Protein 5XUM (pdb70)

Sequence (168 aa):
MIVGVGIDVLEVERVPEKFAERILGESEKRLFLTRKRRREFIAGRFALKEAFFKALGTGLNGHSFTDVEFLESNGKPVVLCVHKDFGFFNYAHVSLSHDRFAVALVVLEKRKGDIIVEGDESFLRKRFEVLERSVEGWEIETSLPPFTLKKLLESSGCRLVRYGNILIG

B-factor: mean 52.68, std 17.21, range [22.3, 106.2]

Secondary structure (DSSP, 8-state):
-EEEEEEEEEEGGGS-GGGHHHH--HHHHHHHHH-S-HHHHHHHHHHHHHHHHHHHSS-SSS--GGGEEEEEETTEEEEEESS---S--EEEEEEEEESEEEEEEEEE--SS-EEEES-HHHHHHHSEEEEE-SS-EEEE----HHHHHHHHHHTT-EEEEETTBEE-

InterPro domains:
  IPR002582 Holo-[acyl carrier protein] synthase [MF_00101] (3-110)
  IPR002582 Holo-[acyl carrier protein] synthase [TIGR00516] (1-109)
  IPR004568 Phosphopantetheine-protein transferase domain [TIGR00556] (1-109)
  IPR008278 4'-phosphopantetheinyl transferase domain [PF01648] (4-104)
  IPR037143 4'-phosphopantetheinyl transferase domain superfamily [G3DSA:3.90.470.20] (1-111)
  IPR037143 4'-phosphopantetheinyl transferase domain superfamily [SSF56214] (1-108)

Nearest PDB structures (foldseek):
  5xum-assembly1_A  TM=1.006E+00  e=7.641E-37  Thermotoga maritima MSB8
  5xuh-assembly1_C  TM=9.303E-01  e=2.089E-09  Escherichia coli K-12
  5xu7-assembly1_C  TM=8.733E-01  e=6.529E-09  Escherichia coli K-12
  5vcb-assembly3_O  TM=8.818E-01  e=7.895E-09  Escherichia coli K-12
  5xuh-assembly1_B  TM=8.659E-01  e=3.843E-08  Escherichia coli K-12

Radius of gyration: 17.33 Å; Cα contacts (8 Å, |Δi|>4): 343; chains: 1; bounding box: 28×28×55 Å

CATH classification: 3.90.470.20

Foldseek 3Di:
DWQFKFKFKDQLVPQDLVCCVFQAAPQLVVVLVVDPPNSVSRLQLVRQLRGVQRRLVCRPPPDGNNQWHWDDDPHATAIEGADFSFQFLDWDKDWDDDSMIMIMIITHHDFWQWFKADDPVVDVVPFDWDDADPQHTITGDRDTPVRVQVVQVVDVMHGRGRRRYHYD

Structure (mmCIF, N/CA/C/O backbone):
data_5XUM
#
_entry.id   5XUM
#
_cell.length_a   72.960
_cell.length_b   72.960
_cell.length_c   84.220
_cell.angle_alpha   90.00
_cell.angle_beta   90.00
_cell.angle_gamma   120.00
#
_symmetry.space_group_name_H-M   'P 63'
#
loop_
_entity.id
_entity.type
_entity.pdbx_description
1 polymer 'Holo-[acyl-carrier-protein] synthase'
2 non-polymer GLYCEROL
3 water water
#
loop_
_atom_site.group_PDB
_atom_site.id
_atom_site.type_symbol
_atom_site.label_atom_id
_atom_site.label_alt_id
_atom_site.label_comp_id
_atom_site.label_asym_id
_atom_site.label_entity_id
_atom_site.label_seq_id
_atom_site.pdbx_PDB_ins_code
_atom_site.Cartn_x
_atom_site.Cartn_y
_atom_site.Cartn_z
_atom_site.occupancy
_atom_site.B_iso_or_equiv
_atom_site.auth_seq_id
_atom_site.auth_comp_id
_atom_site.auth_asym_id
_atom_site.auth_atom_id
_atom_site.pdbx_PDB_model_num
ATOM 1 N N . MET A 1 1 ? 3.815 -40.996 -17.930 1.00 35.28 1 MET A N 1
ATOM 2 C CA . MET A 1 1 ? 4.210 -42.174 -17.102 1.00 33.30 1 MET A CA 1
ATOM 3 C C . MET A 1 1 ? 4.690 -41.748 -15.718 1.00 31.71 1 MET A C 1
ATOM 4 O O . MET A 1 1 ? 5.207 -40.644 -15.544 1.00 29.80 1 MET A O 1
ATOM 9 N N . ILE A 1 2 ? 4.517 -42.635 -14.741 1.00 31.63 2 ILE A N 1
ATOM 10 C CA . ILE A 1 2 ? 5.006 -42.401 -13.388 1.00 31.35 2 ILE A CA 1
ATOM 11 C C . ILE A 1 2 ? 6.490 -42.756 -13.305 1.00 30.45 2 ILE A C 1
ATOM 12 O O . ILE A 1 2 ? 6.895 -43.873 -13.638 1.00 30.07 2 ILE A O 1
ATOM 17 N N . VAL A 1 3 ? 7.286 -41.783 -12.869 1.00 29.19 3 VAL A N 1
ATOM 18 C CA . VAL A 1 3 ? 8.734 -41.925 -12.736 1.00 31.89 3 VAL A CA 1
ATOM 19 C C . VAL A 1 3 ? 9.090 -42.547 -11.378 1.00 30.93 3 VAL A C 1
ATOM 20 O O . VAL A 1 3 ? 9.993 -43.375 -11.283 1.00 30.81 3 VAL A O 1
ATOM 24 N N . GLY A 1 4 ? 8.364 -42.151 -10.336 1.00 30.21 4 GLY A N 1
ATOM 25 C CA . GLY A 1 4 ? 8.578 -42.683 -8.993 1.00 27.61 4 GLY A CA 1
ATOM 26 C C . GLY A 1 4 ? 7.562 -42.141 -8.005 1.00 25.23 4 GLY A C 1
ATOM 27 O O . GLY A 1 4 ? 6.931 -41.113 -8.256 1.00 23.51 4 GLY A O 1
ATOM 28 N N . VAL A 1 5 ? 7.392 -42.845 -6.889 1.00 24.93 5 VAL A N 1
ATOM 29 C CA . VAL A 1 5 ? 6.506 -42.395 -5.808 1.00 24.25 5 VAL A CA 1
ATOM 30 C C . VAL A 1 5 ? 7.239 -42.417 -4.468 1.00 25.05 5 VAL A C 1
ATOM 31 O O . VAL A 1 5 ? 8.170 -43.201 -4.272 1.00 25.07 5 VAL A O 1
ATOM 35 N N . GLY A 1 6 ? 6.821 -41.543 -3.558 1.00 24.90 6 GLY A N 1
ATOM 36 C CA . GLY A 1 6 ? 7.430 -41.462 -2.242 1.00 24.25 6 GLY A CA 1
ATOM 37 C C . GLY A 1 6 ? 6.389 -41.144 -1.191 1.00 25.32 6 GLY A C 1
ATOM 38 O O . GLY A 1 6 ? 5.481 -40.340 -1.423 1.00 25.58 6 GLY A O 1
ATOM 39 N N . ILE A 1 7 ? 6.518 -41.797 -0.042 1.00 24.90 7 ILE A N 1
ATOM 40 C CA . ILE A 1 7 ? 5.658 -41.549 1.109 1.00 26.66 7 ILE A CA 1
ATOM 41 C C . ILE A 1 7 ? 6.569 -41.351 2.329 1.00 27.44 7 ILE A C 1
ATOM 42 O O . ILE A 1 7 ? 7.625 -41.979 2.426 1.00 28.11 7 ILE A O 1
ATOM 47 N N . ASP A 1 8 ? 6.187 -40.454 3.232 1.00 29.07 8 ASP A N 1
ATOM 48 C CA . ASP A 1 8 ? 6.923 -40.282 4.486 1.00 31.07 8 ASP A CA 1
ATOM 49 C C . ASP A 1 8 ? 5.992 -39.969 5.646 1.00 32.24 8 ASP A C 1
ATOM 50 O O . ASP A 1 8 ? 5.074 -39.165 5.507 1.00 31.10 8 ASP A O 1
ATOM 55 N N . VAL A 1 9 ? 6.241 -40.613 6.784 1.00 28.98 9 VAL A N 1
ATOM 56 C CA . VAL A 1 9 ? 5.480 -40.368 8.009 1.00 31.39 9 VAL A CA 1
ATOM 57 C C . VAL A 1 9 ? 6.429 -39.960 9.143 1.00 33.98 9 VAL A C 1
ATOM 58 O O . VAL A 1 9 ? 7.482 -40.571 9.327 1.00 33.59 9 VAL A O 1
ATOM 62 N N . LEU A 1 10 ? 6.068 -38.911 9.879 1.00 33.89 10 LEU A N 1
ATOM 63 C CA . LEU A 1 10 ? 6.844 -38.507 11.051 1.00 38.82 10 LEU A CA 1
ATOM 64 C C . LEU A 1 10 ? 5.983 -37.869 12.133 1.00 40.68 10 LEU A C 1
ATOM 65 O O . LEU A 1 10 ? 5.018 -37.154 11.837 1.00 37.00 10 LEU A O 1
ATOM 70 N N . GLU A 1 11 ? 6.337 -38.144 13.386 1.00 42.00 11 GLU A N 1
ATOM 71 C CA . GLU A 1 11 ? 5.663 -37.545 14.531 1.00 43.56 11 GLU A CA 1
ATOM 72 C C . GLU A 1 11 ? 6.135 -36.101 14.671 1.00 42.74 11 GLU A C 1
ATOM 73 O O . GLU A 1 11 ? 7.328 -35.848 14.865 1.00 45.92 11 GLU A O 1
ATOM 79 N N . VAL A 1 12 ? 5.193 -35.166 14.552 1.00 38.56 12 VAL A N 1
ATOM 80 C CA . VAL A 1 12 ? 5.486 -33.729 14.577 1.00 44.57 12 VAL A CA 1
ATOM 81 C C . VAL A 1 12 ? 6.238 -33.314 15.845 1.00 50.26 12 VAL A C 1
ATOM 82 O O . VAL A 1 12 ? 7.252 -32.614 15.764 1.00 50.67 12 VAL A O 1
ATOM 86 N N . GLU A 1 13 ? 5.747 -33.770 16.999 1.00 53.82 13 GLU A N 1
ATOM 87 C CA . GLU A 1 13 ? 6.293 -33.390 18.308 1.00 59.53 13 GLU A CA 1
ATOM 88 C C . GLU A 1 13 ? 7.780 -33.716 18.479 1.00 60.13 13 GLU A C 1
ATOM 89 O O . GLU A 1 13 ? 8.491 -33.009 19.195 1.00 64.50 13 GLU A O 1
ATOM 95 N N . ARG A 1 14 ? 8.245 -34.776 17.821 1.00 59.37 14 ARG A N 1
ATOM 96 C CA . ARG A 1 14 ? 9.644 -35.195 17.942 1.00 58.57 14 ARG A CA 1
ATOM 97 C C . ARG A 1 14 ? 10.583 -34.566 16.900 1.00 55.99 14 ARG A C 1
ATOM 98 O O . ARG A 1 14 ? 11.770 -34.899 16.846 1.00 54.65 14 ARG A O 1
ATOM 106 N N . VAL A 1 15 ? 10.048 -33.650 16.092 1.00 54.09 15 VAL A N 1
ATOM 107 C CA . VAL A 1 15 ? 10.851 -32.872 15.144 1.00 55.15 15 VAL A CA 1
ATOM 108 C C . VAL A 1 15 ? 11.254 -31.538 15.785 1.00 56.94 15 VAL A C 1
ATOM 109 O O . VAL A 1 15 ? 10.387 -30.734 16.138 1.00 57.16 15 VAL A O 1
ATOM 113 N N . PRO A 1 16 ? 12.572 -31.305 15.949 1.00 55.51 16 PRO A N 1
ATOM 114 C CA . PRO A 1 16 ? 13.045 -30.053 16.542 1.00 56.96 16 PRO A CA 1
ATOM 115 C C . PRO A 1 16 ? 12.923 -28.876 15.580 1.00 57.16 16 PRO A C 1
ATOM 116 O O . PRO A 1 16 ? 13.171 -29.026 14.381 1.00 57.65 16 PRO A O 1
ATOM 120 N N . GLU A 1 17 ? 12.546 -27.719 16.119 1.00 56.85 17 GLU A N 1
ATOM 121 C CA . GLU A 1 17 ? 12.421 -26.481 15.351 1.00 57.38 17 GLU A CA 1
ATOM 122 C C . GLU A 1 17 ? 13.788 -25.989 14.861 1.00 63.37 17 GLU A C 1
ATOM 123 O O . GLU A 1 17 ? 13.875 -25.264 13.866 1.00 61.70 17 GLU A O 1
ATOM 129 N N . LYS A 1 18 ? 14.845 -26.402 15.562 1.00 64.11 18 LYS A N 1
ATOM 130 C CA . LYS A 1 18 ? 16.227 -26.049 15.223 1.00 67.14 18 LYS A CA 1
ATOM 131 C C . LYS A 1 18 ? 16.704 -26.661 13.900 1.00 63.68 18 LYS A C 1
ATOM 132 O O . LYS A 1 18 ? 17.736 -26.255 13.362 1.00 63.41 18 LYS A O 1
ATOM 138 N N . PHE A 1 19 ? 15.951 -27.634 13.386 1.00 62.29 19 PHE A N 1
ATOM 139 C CA . PHE A 1 19 ? 16.252 -28.274 12.100 1.00 59.71 19 PHE A CA 1
ATOM 140 C C . PHE A 1 19 ? 15.995 -27.348 10.910 1.00 57.57 19 PHE A C 1
ATOM 141 O O . PHE A 1 19 ? 16.476 -27.607 9.804 1.00 57.61 19 PHE A O 1
ATOM 149 N N . ALA A 1 20 ? 15.240 -26.274 11.150 1.00 54.84 20 ALA A N 1
ATOM 150 C CA . ALA A 1 20 ? 14.919 -25.267 10.131 1.00 56.79 20 ALA A CA 1
ATOM 151 C C . ALA A 1 20 ? 16.151 -24.747 9.393 1.00 61.60 20 ALA A C 1
ATOM 152 O O . ALA A 1 20 ? 16.116 -24.549 8.178 1.00 63.12 20 ALA A O 1
ATOM 154 N N . GLU A 1 21 ? 17.233 -24.532 10.137 1.00 61.50 21 GLU A N 1
ATOM 155 C CA . GLU A 1 21 ? 18.475 -23.994 9.583 1.00 65.90 21 GLU A CA 1
ATOM 156 C C . GLU A 1 21 ? 19.191 -24.983 8.656 1.00 62.62 21 GLU A C 1
ATOM 157 O O . GLU A 1 21 ? 19.929 -24.575 7.757 1.00 66.83 21 GLU A O 1
ATOM 163 N N . ARG A 1 22 ? 18.957 -26.276 8.871 1.00 55.79 22 ARG A N 1
ATOM 164 C CA . ARG A 1 22 ? 19.623 -27.332 8.106 1.00 58.67 22 ARG A CA 1
ATOM 165 C C . ARG A 1 22 ? 18.856 -27.780 6.857 1.00 56.19 22 ARG A C 1
ATOM 166 O O . ARG A 1 22 ? 19.468 -28.112 5.838 1.00 56.13 22 ARG A O 1
ATOM 174 N N . ILE A 1 23 ? 17.527 -27.789 6.936 1.00 52.89 23 ILE A N 1
ATOM 175 C CA . ILE A 1 23 ? 16.707 -28.379 5.870 1.00 52.77 23 ILE A CA 1
ATOM 176 C C . ILE A 1 23 ? 16.032 -27.380 4.923 1.00 52.04 23 ILE A C 1
ATOM 177 O O . ILE A 1 23 ? 15.719 -27.727 3.783 1.00 54.25 23 ILE A O 1
ATOM 182 N N . LEU A 1 24 ? 15.817 -26.151 5.386 1.00 48.39 24 LEU A N 1
ATOM 183 C CA . LEU A 1 24 ? 15.049 -25.172 4.612 1.00 51.27 24 LEU A CA 1
ATOM 184 C C . LEU A 1 24 ? 15.895 -24.356 3.643 1.00 53.80 24 LEU A C 1
ATOM 185 O O . LEU A 1 24 ? 17.004 -23.939 3.971 1.00 56.01 24 LEU A O 1
ATOM 190 N N . GLY A 1 25 ? 15.350 -24.133 2.449 1.00 55.83 25 GLY A N 1
ATOM 191 C CA . GLY A 1 25 ? 15.935 -23.203 1.487 1.00 56.91 25 GLY A CA 1
ATOM 192 C C . GLY A 1 25 ? 15.550 -21.774 1.833 1.00 60.76 25 GLY A C 1
ATOM 193 O O . GLY A 1 25 ? 14.751 -21.548 2.748 1.00 57.39 25 GLY A O 1
ATOM 194 N N . GLU A 1 26 ? 16.104 -20.814 1.094 1.00 62.04 26 GLU A N 1
ATOM 195 C CA . GLU A 1 26 ? 15.901 -19.388 1.383 1.00 63.59 26 GLU A CA 1
ATOM 196 C C . GLU A 1 26 ? 14.443 -18.936 1.279 1.00 60.46 26 GLU A C 1
ATOM 197 O O . GLU A 1 26 ? 13.959 -18.200 2.141 1.00 61.03 26 GLU A O 1
ATOM 203 N N . SER A 1 27 ? 13.751 -19.380 0.232 1.00 59.67 27 SER A N 1
ATOM 204 C CA . SER A 1 27 ? 12.344 -19.030 0.031 1.00 57.59 27 SER A CA 1
ATOM 205 C C . SER A 1 27 ? 11.428 -19.712 1.051 1.00 57.92 27 SER A C 1
ATOM 206 O O . SER A 1 27 ? 10.385 -19.165 1.414 1.00 59.10 27 SER A O 1
ATOM 209 N N . GLU A 1 28 ? 11.825 -20.899 1.509 1.00 54.24 28 GLU A N 1
ATOM 210 C CA . GLU A 1 28 ? 11.096 -21.609 2.563 1.00 53.38 28 GLU A CA 1
ATOM 211 C C . GLU A 1 28 ? 11.231 -20.900 3.911 1.00 55.08 28 GLU A C 1
ATOM 212 O O . GLU A 1 28 ? 10.294 -20.905 4.710 1.00 52.10 28 GLU A O 1
ATOM 218 N N . LYS A 1 29 ? 12.397 -20.298 4.150 1.00 58.15 29 LYS A N 1
ATOM 219 C CA . LYS A 1 29 ? 12.654 -19.514 5.366 1.00 61.34 29 LYS A CA 1
ATOM 220 C C . LYS A 1 29 ? 11.751 -18.286 5.452 1.00 60.25 29 LYS A C 1
ATOM 221 O O . LYS A 1 29 ? 11.248 -17.958 6.528 1.00 67.90 29 LYS A O 1
ATOM 227 N N . ARG A 1 30 ? 11.553 -17.615 4.317 1.00 62.32 30 ARG A N 1
ATOM 228 C CA . ARG A 1 30 ? 10.632 -16.480 4.220 1.00 65.09 30 ARG A CA 1
ATOM 229 C C . ARG A 1 30 ? 9.185 -16.901 4.482 1.00 67.26 30 ARG A C 1
ATOM 230 O O . ARG A 1 30 ? 8.418 -16.161 5.101 1.00 70.82 30 ARG A O 1
ATOM 238 N N . LEU A 1 31 ? 8.825 -18.092 4.006 1.00 63.41 31 LEU A N 1
ATOM 239 C CA . LEU A 1 31 ? 7.500 -18.662 4.240 1.00 59.97 31 LEU A CA 1
ATOM 240 C C . LEU A 1 31 ? 7.350 -19.120 5.694 1.00 59.58 31 LEU A C 1
ATOM 241 O O . LEU A 1 31 ? 6.273 -18.996 6.282 1.00 61.77 31 LEU A O 1
ATOM 246 N N . PHE A 1 32 ? 8.443 -19.632 6.260 1.00 58.26 32 PHE A N 1
ATOM 247 C CA . PHE A 1 32 ? 8.505 -20.087 7.653 1.00 59.74 32 PHE A CA 1
ATOM 248 C C . PHE A 1 32 ? 8.218 -18.969 8.662 1.00 65.51 32 PHE A C 1
ATOM 249 O O . PHE A 1 32 ? 7.552 -19.200 9.676 1.00 67.75 32 PHE A O 1
ATOM 257 N N . LEU A 1 33 ? 8.712 -17.765 8.374 1.00 68.22 33 LEU A N 1
ATOM 258 C CA . LEU A 1 33 ? 8.496 -16.597 9.237 1.00 73.44 33 LEU A CA 1
ATOM 259 C C . LEU A 1 33 ? 7.025 -16.179 9.301 1.00 73.09 33 LEU A C 1
ATOM 260 O O . LEU A 1 33 ? 6.565 -15.660 10.319 1.00 79.03 33 LEU A O 1
ATOM 265 N N . THR A 1 34 ? 6.299 -16.417 8.210 1.00 74.99 34 THR A N 1
ATOM 266 C CA . THR A 1 34 ? 4.874 -16.096 8.112 1.00 78.60 34 THR A CA 1
ATOM 267 C C . THR A 1 34 ? 4.014 -17.074 8.918 1.00 79.78 34 THR A C 1
ATOM 268 O O . THR A 1 34 ? 2.922 -16.724 9.370 1.00 82.74 34 THR A O 1
ATOM 272 N N . ARG A 1 35 ? 4.520 -18.292 9.102 1.00 79.20 35 ARG A N 1
ATOM 273 C CA . ARG A 1 35 ? 3.745 -19.383 9.698 1.00 75.93 35 ARG A CA 1
ATOM 274 C C . ARG A 1 35 ? 3.522 -19.265 11.202 1.00 73.20 35 ARG A C 1
ATOM 275 O O . ARG A 1 35 ? 4.450 -18.985 11.963 1.00 74.07 35 ARG A O 1
ATOM 283 N N . LYS A 1 36 ? 2.274 -19.485 11.609 1.00 71.98 36 LYS A N 1
ATOM 284 C CA . LYS A 1 36 ? 1.886 -19.478 13.017 1.00 76.01 36 LYS A CA 1
ATOM 285 C C . LYS A 1 36 ? 2.349 -20.763 13.708 1.00 71.95 36 LYS A C 1
ATOM 286 O O . LYS A 1 36 ? 2.989 -20.711 14.758 1.00 71.43 36 LYS A O 1
ATOM 292 N N . ARG A 1 37 ? 2.025 -21.909 13.113 1.00 70.70 37 ARG A N 1
ATOM 293 C CA . ARG A 1 37 ? 2.453 -23.204 13.641 1.00 64.19 37 ARG A CA 1
ATOM 294 C C . ARG A 1 37 ? 3.802 -23.601 13.039 1.00 60.45 37 ARG A C 1
ATOM 295 O O . ARG A 1 37 ? 3.872 -24.199 11.962 1.00 58.72 37 ARG A O 1
ATOM 303 N N . ARG A 1 38 ? 4.867 -23.246 13.755 1.00 57.11 38 ARG A N 1
ATOM 304 C CA . ARG A 1 38 ? 6.238 -23.377 13.265 1.00 55.58 38 ARG A CA 1
ATOM 305 C C . ARG A 1 38 ? 6.728 -24.822 13.238 1.00 56.01 38 ARG A C 1
ATOM 306 O O . ARG A 1 38 ? 7.369 -25.241 12.272 1.00 52.75 38 ARG A O 1
ATOM 314 N N . ARG A 1 39 ? 6.420 -25.575 14.293 1.00 50.61 39 ARG A N 1
ATOM 315 C CA . ARG A 1 39 ? 6.864 -26.964 14.413 1.00 52.45 39 ARG A CA 1
ATOM 316 C C . ARG A 1 39 ? 6.223 -27.860 13.352 1.00 49.04 39 ARG A C 1
ATOM 317 O O . ARG A 1 39 ? 6.872 -28.760 12.819 1.00 44.12 39 ARG A O 1
ATOM 325 N N . GLU A 1 40 ? 4.951 -27.601 13.056 1.00 46.25 40 GLU A N 1
ATOM 326 C CA . GLU A 1 40 ? 4.233 -28.304 11.999 1.00 46.81 40 GLU A CA 1
ATOM 327 C C . GLU A 1 40 ? 4.840 -28.047 10.627 1.00 43.84 40 GLU A C 1
ATOM 328 O O . GLU A 1 40 ? 4.967 -28.970 9.821 1.00 40.33 40 GLU A O 1
ATOM 334 N N . PHE A 1 41 ? 5.198 -26.789 10.369 1.00 40.62 41 PHE A N 1
ATOM 335 C CA . PHE A 1 41 ? 5.763 -26.393 9.083 1.00 42.50 41 PHE A CA 1
ATOM 336 C C . PHE A 1 41 ? 7.063 -27.137 8.799 1.00 40.49 41 PHE A C 1
ATOM 337 O O . PHE A 1 41 ? 7.254 -27.662 7.701 1.00 40.40 41 PHE A O 1
ATOM 345 N N . ILE A 1 42 ? 7.940 -27.179 9.800 1.00 40.50 42 ILE A N 1
ATOM 346 C CA . ILE A 1 42 ? 9.233 -27.848 9.692 1.00 39.90 42 ILE A CA 1
ATOM 347 C C . ILE A 1 42 ? 9.057 -29.346 9.490 1.00 36.32 42 ILE A C 1
ATOM 348 O O . ILE A 1 42 ? 9.704 -29.940 8.626 1.00 38.61 42 ILE A O 1
ATOM 353 N N . ALA A 1 43 ? 8.177 -29.943 10.290 1.00 33.90 43 ALA A N 1
ATOM 354 C CA . ALA A 1 43 ? 7.861 -31.361 10.186 1.00 37.15 43 ALA A CA 1
ATOM 355 C C . ALA A 1 43 ? 7.333 -31.702 8.788 1.00 35.25 43 ALA A C 1
ATOM 356 O O . ALA A 1 43 ? 7.756 -32.688 8.183 1.00 33.17 43 ALA A O 1
ATOM 358 N N . GLY A 1 44 ? 6.430 -30.865 8.280 1.00 34.78 44 GLY A N 1
ATOM 359 C CA . GLY A 1 44 ? 5.848 -31.045 6.953 1.00 33.29 44 GLY A CA 1
ATOM 360 C C . GLY A 1 44 ? 6.862 -30.954 5.823 1.00 32.60 44 GLY A C 1
ATOM 361 O O . GLY A 1 44 ? 6.830 -31.759 4.891 1.00 33.18 44 GLY A O 1
ATOM 362 N N . ARG A 1 45 ? 7.762 -29.976 5.908 1.00 32.54 45 ARG A N 1
ATOM 363 C CA . ARG A 1 45 ? 8.805 -29.792 4.897 1.00 33.67 45 ARG A CA 1
ATOM 364 C C . ARG A 1 45 ? 9.846 -30.905 4.925 1.00 32.85 45 ARG A C 1
ATOM 365 O O . ARG A 1 45 ? 10.347 -31.309 3.876 1.00 33.21 45 ARG A O 1
ATOM 373 N N . PHE A 1 46 ? 10.161 -31.398 6.121 1.00 32.92 46 PHE A N 1
ATOM 374 C CA . PHE A 1 46 ? 11.051 -32.548 6.265 1.00 35.02 46 PHE A CA 1
ATOM 375 C C . PHE A 1 46 ? 10.434 -33.780 5.606 1.00 33.41 46 PHE A C 1
ATOM 376 O O . PHE A 1 46 ? 11.113 -34.498 4.866 1.00 31.83 46 PHE A O 1
ATOM 384 N N . ALA A 1 47 ? 9.148 -34.007 5.876 1.00 30.79 47 ALA A N 1
ATOM 385 C CA . ALA A 1 47 ? 8.414 -35.140 5.318 1.00 32.06 47 ALA A CA 1
ATOM 386 C C . ALA A 1 47 ? 8.313 -35.068 3.791 1.00 30.52 47 ALA A C 1
ATOM 387 O O . ALA A 1 47 ? 8.492 -36.076 3.114 1.00 29.52 47 ALA A O 1
ATOM 389 N N . LEU A 1 48 ? 8.033 -33.878 3.261 1.00 30.90 48 LEU A N 1
ATOM 390 C CA . LEU A 1 48 ? 7.956 -33.669 1.810 1.00 30.05 48 LEU A CA 1
ATOM 391 C C . LEU A 1 48 ? 9.289 -33.927 1.105 1.00 29.02 48 LEU A C 1
ATOM 392 O O . LEU A 1 48 ? 9.323 -34.555 0.042 1.00 27.30 48 LEU A O 1
ATOM 397 N N . LYS A 1 49 ? 10.377 -33.447 1.707 1.00 30.34 49 LYS A N 1
ATOM 398 C CA . LYS A 1 49 ? 11.727 -33.643 1.165 1.00 31.70 49 LYS A CA 1
ATOM 399 C C . LYS A 1 49 ? 12.141 -35.110 1.185 1.00 29.31 49 LYS A C 1
ATOM 400 O O . LYS A 1 49 ? 12.716 -35.605 0.215 1.00 32.21 49 LYS A O 1
ATOM 406 N N . GLU A 1 50 ? 11.846 -35.795 2.290 1.00 30.78 50 GLU A N 1
ATOM 407 C CA . GLU A 1 50 ? 12.081 -37.236 2.412 1.00 33.42 50 GLU A CA 1
ATOM 408 C C . GLU A 1 50 ? 11.289 -38.028 1.371 1.00 30.13 50 GLU A C 1
ATOM 409 O O . GLU A 1 50 ? 11.843 -38.900 0.703 1.00 32.04 50 GLU A O 1
ATOM 415 N N . ALA A 1 51 ? 9.998 -37.717 1.240 1.00 27.08 51 ALA A N 1
ATOM 416 C CA . ALA A 1 51 ? 9.150 -38.332 0.213 1.00 27.43 51 ALA A CA 1
ATOM 417 C C . ALA A 1 51 ? 9.679 -38.081 -1.204 1.00 26.83 51 ALA A C 1
ATOM 418 O O . ALA A 1 51 ? 9.647 -38.982 -2.047 1.00 28.74 51 ALA A O 1
ATOM 420 N N . PHE A 1 52 ? 10.170 -36.869 -1.458 1.00 26.85 52 PHE A N 1
ATOM 421 C CA . PHE A 1 52 ? 10.744 -36.528 -2.767 1.00 28.81 52 PHE A CA 1
ATOM 422 C C . PHE A 1 52 ? 11.948 -37.408 -3.110 1.00 30.38 52 PHE A C 1
ATOM 423 O O . PHE A 1 52 ? 12.008 -37.988 -4.194 1.00 31.06 52 PHE A O 1
ATOM 431 N N . PHE A 1 53 ? 12.899 -37.514 -2.185 1.00 32.09 53 PHE A N 1
ATOM 432 C CA . PHE A 1 53 ? 14.089 -38.328 -2.425 1.00 34.39 53 PHE A CA 1
ATOM 433 C C . PHE A 1 53 ? 13.796 -39.825 -2.523 1.00 32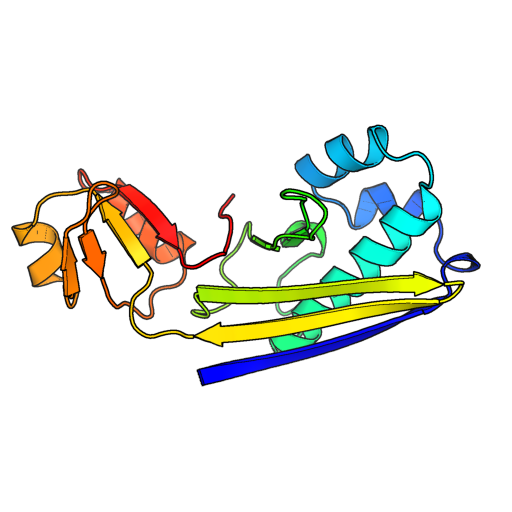.79 53 PHE A C 1
ATOM 434 O O . PHE A 1 53 ? 14.501 -40.543 -3.231 1.00 37.32 53 PHE A O 1
ATOM 442 N N . LYS A 1 54 ? 12.755 -40.283 -1.827 1.00 31.81 54 LYS A N 1
ATOM 443 C CA . LYS A 1 54 ? 12.261 -41.656 -1.976 1.00 33.79 54 LYS A CA 1
ATOM 444 C C . LYS A 1 54 ? 11.715 -41.900 -3.385 1.00 32.03 54 LYS A C 1
ATOM 445 O O . LYS A 1 54 ? 11.927 -42.969 -3.961 1.00 30.75 54 LYS A O 1
ATOM 451 N N . ALA A 1 55 ? 11.011 -40.905 -3.923 1.00 28.94 55 ALA A N 1
ATOM 452 C CA . ALA A 1 55 ? 10.456 -40.966 -5.280 1.00 28.92 55 ALA A CA 1
ATOM 453 C C . ALA A 1 55 ? 11.533 -41.031 -6.375 1.00 32.16 55 ALA A C 1
ATOM 454 O O . ALA A 1 55 ? 11.311 -41.628 -7.430 1.00 31.68 55 ALA A O 1
ATOM 456 N N . LEU A 1 56 ? 12.688 -40.418 -6.117 1.00 34.46 56 LEU A N 1
ATOM 457 C CA . LEU A 1 56 ? 13.827 -40.462 -7.042 1.00 38.42 56 LEU A CA 1
ATOM 458 C C . LEU A 1 56 ? 14.448 -41.855 -7.153 1.00 45.65 56 LEU A C 1
ATOM 459 O O . LEU A 1 56 ? 14.880 -42.263 -8.233 1.00 53.80 56 LEU A O 1
ATOM 464 N N . GLY A 1 57 ? 14.499 -42.574 -6.035 1.00 48.92 57 GLY A N 1
ATOM 465 C CA . GLY A 1 57 ? 15.005 -43.945 -6.016 1.00 60.11 57 GLY A CA 1
ATOM 466 C C . GLY A 1 57 ? 16.468 -44.070 -5.635 1.00 71.71 57 GLY A C 1
ATOM 467 O O . GLY A 1 57 ? 16.872 -45.061 -5.024 1.00 78.12 57 GLY A O 1
ATOM 468 N N . THR A 1 58 ? 17.260 -43.065 -6.002 1.00 74.43 58 THR A N 1
ATOM 469 C CA . THR A 1 58 ? 18.693 -43.052 -5.705 1.00 80.32 58 THR A CA 1
ATOM 470 C C . THR A 1 58 ? 18.989 -42.425 -4.341 1.00 84.43 58 THR A C 1
ATOM 471 O O . THR A 1 58 ? 20.107 -42.533 -3.829 1.00 86.72 58 THR A O 1
ATOM 475 N N . GLY A 1 59 ? 17.979 -41.780 -3.757 1.00 86.09 59 GLY A N 1
ATOM 476 C CA . GLY A 1 59 ? 18.121 -41.089 -2.476 1.00 85.73 59 GLY A CA 1
ATOM 477 C C . GLY A 1 59 ? 18.951 -39.827 -2.610 1.00 85.12 59 GLY A C 1
ATOM 478 O O . GLY A 1 59 ? 18.901 -39.148 -3.639 1.00 78.89 59 GLY A O 1
ATOM 479 N N . LEU A 1 60 ? 19.713 -39.513 -1.566 1.00 88.33 60 LEU A N 1
ATOM 480 C CA . LEU A 1 60 ? 20.637 -38.383 -1.599 1.00 90.38 60 LEU A CA 1
ATOM 481 C C . LEU A 1 60 ? 21.948 -38.792 -2.268 1.00 94.99 60 LEU A C 1
ATOM 482 O O . LEU A 1 60 ? 22.918 -39.160 -1.598 1.00 97.42 60 LEU A O 1
ATOM 487 N N . ASN A 1 61 ? 21.954 -38.737 -3.599 1.00 95.49 61 ASN A N 1
ATOM 488 C CA . ASN A 1 61 ? 23.129 -39.070 -4.401 1.00 97.19 61 ASN A CA 1
ATOM 489 C C . ASN A 1 61 ? 24.287 -38.119 -4.100 1.00 95.46 61 ASN A C 1
ATOM 490 O O . ASN A 1 61 ? 25.310 -38.528 -3.548 1.00 104.54 61 ASN A O 1
ATOM 495 N N . GLY A 1 62 ? 24.109 -36.853 -4.465 1.00 85.35 62 GLY A N 1
ATOM 496 C CA . GLY A 1 62 ? 25.045 -35.789 -4.113 1.00 85.09 62 GLY A CA 1
ATOM 497 C C . GLY A 1 62 ? 24.274 -34.533 -3.757 1.00 84.19 62 GLY A C 1
ATOM 498 O O . GLY A 1 62 ? 24.769 -33.417 -3.932 1.00 86.74 62 GLY A O 1
ATOM 499 N N . HIS A 1 63 ? 23.060 -34.728 -3.243 1.00 77.73 63 HIS A N 1
ATOM 500 C CA . HIS A 1 63 ? 22.114 -33.638 -3.020 1.00 72.30 63 HIS A CA 1
ATOM 501 C C . HIS A 1 63 ? 21.891 -33.342 -1.565 1.00 66.17 63 HIS A C 1
ATOM 502 O O . HIS A 1 63 ? 22.152 -34.178 -0.697 1.00 70.34 63 HIS A O 1
ATOM 509 N N . SER A 1 64 ? 21.395 -32.137 -1.299 1.00 61.11 64 SER A N 1
ATOM 510 C CA . SER A 1 64 ? 21.053 -31.692 0.046 1.00 58.49 64 SER A CA 1
ATOM 511 C C . SER A 1 64 ? 19.559 -31.384 0.133 1.00 54.87 64 SER A C 1
ATOM 512 O O . SER A 1 64 ? 18.908 -31.145 -0.887 1.00 50.72 64 SER A O 1
ATOM 515 N N . PHE A 1 65 ? 19.025 -31.383 1.353 1.00 53.36 65 PHE A N 1
ATOM 516 C CA . PHE A 1 65 ? 17.621 -31.035 1.593 1.00 52.51 65 PHE A CA 1
ATOM 517 C C . PHE A 1 65 ? 17.278 -29.600 1.184 1.00 52.00 65 PHE A C 1
ATOM 518 O O . PHE A 1 65 ? 16.118 -29.294 0.896 1.00 50.40 65 PHE A O 1
ATOM 526 N N . THR A 1 66 ? 18.292 -28.735 1.143 1.00 47.92 66 THR A N 1
ATOM 527 C CA . THR A 1 66 ? 18.131 -27.350 0.688 1.00 49.91 66 THR A CA 1
ATOM 528 C C . THR A 1 66 ? 18.039 -27.227 -0.841 1.00 48.44 66 THR A C 1
ATOM 529 O O . THR A 1 66 ? 17.597 -26.197 -1.357 1.00 49.69 66 THR A O 1
ATOM 533 N N . ASP A 1 67 ? 18.454 -28.276 -1.552 1.00 46.58 67 ASP A N 1
ATOM 534 C CA . ASP A 1 67 ? 18.363 -28.328 -3.018 1.00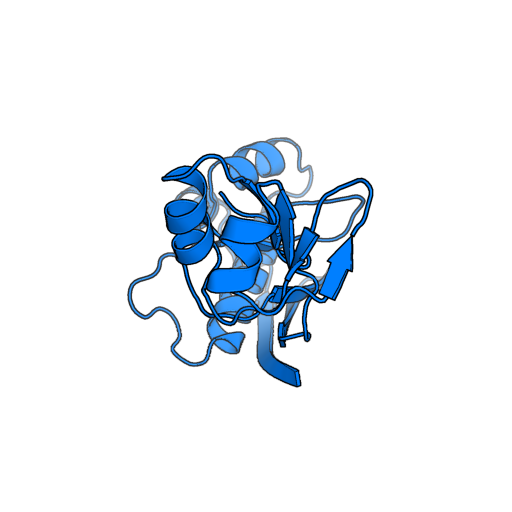 48.11 67 ASP A CA 1
ATOM 535 C C . ASP A 1 67 ? 16.925 -28.488 -3.513 1.00 48.57 67 ASP A C 1
ATOM 536 O O . ASP A 1 67 ? 16.640 -28.301 -4.701 1.00 48.18 67 ASP A O 1
ATOM 541 N N . VAL A 1 68 ? 16.029 -28.846 -2.597 1.00 46.74 68 VAL A N 1
ATOM 542 C CA . VAL A 1 68 ? 14.622 -29.059 -2.916 1.00 46.93 68 VAL A CA 1
ATOM 543 C C . VAL A 1 68 ? 13.762 -28.192 -2.002 1.00 47.11 68 VAL A C 1
ATOM 544 O O . VAL A 1 68 ? 13.835 -28.306 -0.779 1.00 52.90 68 VAL A O 1
ATOM 548 N N . GLU A 1 69 ? 12.954 -27.324 -2.598 1.00 40.95 69 GLU A N 1
ATOM 549 C CA . GLU A 1 69 ? 12.068 -26.461 -1.828 1.00 43.60 69 GLU A CA 1
ATOM 550 C C . GLU A 1 69 ? 10.608 -26.778 -2.096 1.00 41.51 69 GLU 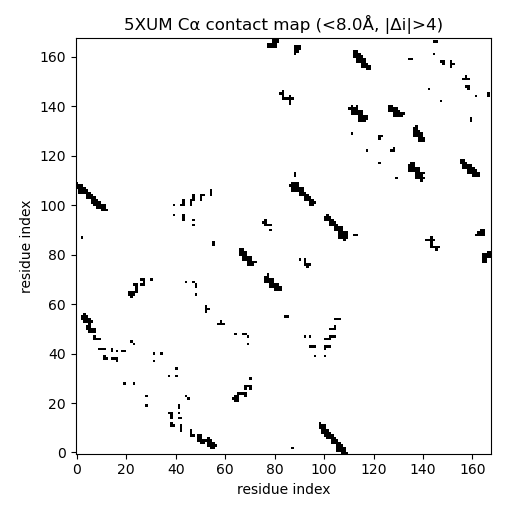A C 1
ATOM 551 O O . GLU A 1 69 ? 10.233 -27.139 -3.212 1.00 41.98 69 GLU A O 1
ATOM 557 N N . PHE A 1 70 ? 9.792 -26.649 -1.056 1.00 40.78 70 PHE A N 1
ATOM 558 C CA . PHE A 1 70 ? 8.352 -26.756 -1.198 1.00 38.81 70 PHE A CA 1
ATOM 559 C C . PHE A 1 70 ? 7.704 -25.447 -0.782 1.00 43.86 70 PHE A C 1
ATOM 560 O O . PHE A 1 70 ? 7.594 -25.133 0.409 1.00 43.79 70 PHE A O 1
ATOM 568 N N . LEU A 1 71 ? 7.309 -24.677 -1.791 1.00 43.80 71 LEU A N 1
ATOM 569 C CA . LEU A 1 71 ? 6.658 -23.392 -1.586 1.00 48.06 71 LEU A CA 1
ATOM 570 C C . LEU A 1 71 ? 5.148 -23.592 -1.598 1.00 51.40 71 LEU A C 1
ATOM 571 O O . LEU A 1 71 ? 4.671 -24.727 -1.504 1.00 50.20 71 LEU A O 1
ATOM 576 N N . GLU A 1 72 ? 4.398 -22.499 -1.702 1.00 55.40 72 GLU A N 1
ATOM 577 C CA . GLU A 1 72 ? 2.941 -22.577 -1.728 1.00 60.59 72 GLU A CA 1
ATOM 578 C C . GLU A 1 72 ? 2.303 -21.694 -2.794 1.00 64.60 72 GLU A C 1
ATOM 579 O O . GLU A 1 72 ? 2.621 -20.510 -2.912 1.00 61.64 72 GLU A O 1
ATOM 585 N N . SER A 1 73 ? 1.420 -22.304 -3.578 1.00 67.23 73 SER A N 1
ATOM 586 C CA . SER A 1 73 ? 0.507 -21.590 -4.458 1.00 71.60 73 SER A CA 1
ATOM 587 C C . SER A 1 73 ? -0.896 -21.960 -4.006 1.00 77.81 73 SER A C 1
ATOM 588 O O . SER A 1 73 ? -1.239 -23.145 -3.940 1.00 76.61 73 SER A O 1
ATOM 591 N N . ASN A 1 74 ? -1.694 -20.942 -3.690 1.00 81.95 74 ASN A N 1
ATOM 592 C CA . ASN A 1 74 ? -2.976 -21.114 -2.996 1.00 85.54 74 ASN A CA 1
ATOM 593 C C . ASN A 1 74 ? -2.743 -21.681 -1.592 1.00 82.85 74 ASN A C 1
ATOM 594 O O . ASN A 1 74 ? -2.272 -20.966 -0.702 1.00 87.14 74 ASN A O 1
ATOM 599 N N . GLY A 1 75 ? -3.055 -22.962 -1.403 1.00 81.54 75 GLY A N 1
ATOM 600 C CA . GLY A 1 75 ? -2.800 -23.645 -0.136 1.00 78.29 75 GLY A CA 1
ATOM 601 C C . GLY A 1 75 ? -1.997 -24.922 -0.311 1.00 75.92 75 GLY A C 1
ATOM 602 O O . GLY A 1 75 ? -1.629 -25.571 0.670 1.00 77.58 75 GLY A O 1
ATOM 603 N N . LYS A 1 76 ? -1.723 -25.271 -1.568 1.00 67.67 76 LYS A N 1
ATOM 604 C CA . LYS A 1 76 ? -1.026 -26.506 -1.919 1.00 58.43 76 LYS A CA 1
ATOM 605 C C . LYS A 1 76 ? 0.492 -26.297 -2.003 1.00 52.50 76 LYS A C 1
ATOM 606 O O . LYS A 1 76 ? 0.950 -25.287 -2.546 1.00 47.71 76 LYS A O 1
ATOM 612 N N . PRO A 1 77 ? 1.277 -27.250 -1.457 1.00 50.32 77 PRO A N 1
ATOM 613 C CA . PRO A 1 77 ? 2.729 -27.226 -1.642 1.00 45.27 77 PRO A CA 1
ATOM 614 C C . PRO A 1 77 ? 3.102 -27.378 -3.114 1.00 41.10 77 PRO A C 1
ATOM 615 O O . PRO A 1 77 ? 2.424 -28.100 -3.850 1.00 43.82 77 PRO A O 1
ATOM 619 N N . VAL A 1 78 ? 4.152 -26.676 -3.537 1.00 39.64 78 VAL A N 1
ATOM 620 C CA A VAL A 1 78 ? 4.651 -26.764 -4.914 0.60 39.04 78 VAL A CA 1
ATOM 621 C CA B VAL A 1 78 ? 4.653 -26.772 -4.908 0.40 39.13 78 VAL A CA 1
ATOM 622 C C . VAL A 1 78 ? 6.160 -27.007 -4.906 1.00 38.14 78 VAL A C 1
ATOM 623 O O . VAL A 1 78 ? 6.900 -26.342 -4.175 1.00 38.16 78 VAL A O 1
ATOM 630 N N . LEU A 1 79 ? 6.607 -27.963 -5.720 1.00 37.60 79 LEU A N 1
ATOM 631 C CA . LEU A 1 79 ? 8.023 -28.311 -5.808 1.00 38.28 79 LEU A CA 1
ATOM 632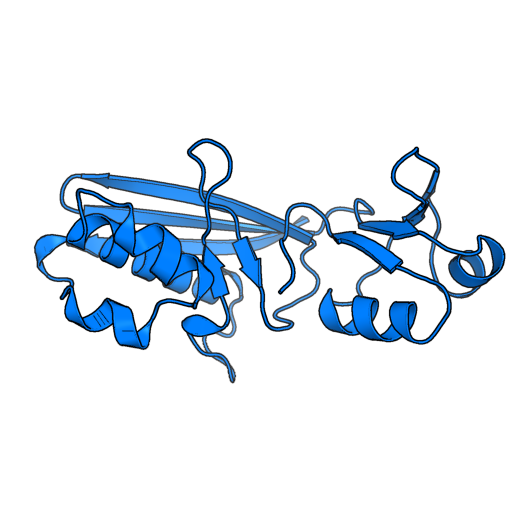 C C . LEU A 1 79 ? 8.835 -27.230 -6.521 1.00 37.94 79 LEU A C 1
ATOM 633 O O . LEU A 1 79 ? 8.455 -26.760 -7.597 1.00 39.61 79 LEU A O 1
ATOM 638 N N . CYS A 1 80 ? 9.946 -26.845 -5.898 1.00 39.14 80 CYS A N 1
ATOM 639 C CA . CYS A 1 80 ? 10.932 -25.961 -6.506 1.00 42.70 80 CYS A CA 1
ATOM 640 C C . CYS A 1 80 ? 12.303 -26.624 -6.433 1.00 43.22 80 CYS A C 1
ATOM 641 O O . CYS A 1 80 ? 12.806 -26.917 -5.345 1.00 44.60 80 CYS A O 1
ATOM 644 N N . VAL A 1 81 ? 12.894 -26.874 -7.598 1.00 43.41 81 VAL A N 1
ATOM 645 C CA . VAL A 1 81 ? 14.202 -27.522 -7.675 1.00 43.17 81 VAL A CA 1
ATOM 646 C C . VAL A 1 81 ? 15.317 -26.500 -7.918 1.00 45.20 81 VAL A C 1
ATOM 647 O O . VAL A 1 81 ? 15.131 -25.522 -8.646 1.00 45.99 81 VAL A O 1
ATOM 651 N N . HIS A 1 82 ? 16.463 -26.725 -7.281 1.00 49.15 82 HIS A N 1
ATOM 652 C CA . HIS A 1 82 ? 17.646 -25.881 -7.465 1.00 50.98 82 HIS A CA 1
ATOM 653 C C . HIS A 1 82 ? 18.764 -26.680 -8.068 1.00 53.16 82 HIS A C 1
ATOM 654 O O . HIS A 1 82 ? 19.903 -26.218 -8.158 1.00 55.83 82 HIS A O 1
ATOM 661 N N . LYS A 1 83 ? 18.430 -27.894 -8.498 1.00 52.90 83 LYS A N 1
ATOM 662 C CA . LYS A 1 83 ? 19.380 -28.828 -9.085 1.00 52.40 83 LYS A CA 1
ATOM 663 C C . LYS A 1 83 ? 18.624 -29.737 -10.055 1.00 47.71 83 LYS A C 1
ATOM 664 O O . LYS A 1 83 ? 17.394 -29.803 -10.012 1.00 45.34 83 LYS A O 1
ATOM 670 N N . ASP A 1 84 ? 19.352 -30.415 -10.939 1.00 45.89 84 ASP A N 1
ATOM 671 C CA . ASP A 1 84 ? 18.757 -31.428 -11.806 1.00 47.95 84 ASP A CA 1
ATOM 672 C C . ASP A 1 84 ? 18.698 -32.775 -11.089 1.00 49.90 84 ASP A C 1
ATOM 673 O O . ASP A 1 84 ? 19.731 -33.325 -10.697 1.00 52.46 84 ASP A O 1
ATOM 678 N N . PHE A 1 85 ? 17.483 -33.288 -10.910 1.00 47.52 85 PHE A N 1
ATOM 679 C CA . PHE A 1 85 ? 17.265 -34.573 -10.246 1.00 47.87 85 PHE A CA 1
ATOM 680 C C . PHE A 1 85 ? 16.791 -35.655 -11.219 1.00 47.34 85 PHE A C 1
ATOM 681 O O . PHE A 1 85 ? 16.869 -36.845 -10.917 1.00 49.50 85 PHE A O 1
ATOM 689 N N . GLY A 1 86 ? 16.299 -35.230 -12.381 1.00 49.53 86 GLY A N 1
ATOM 690 C CA . GLY A 1 86 ? 15.790 -36.144 -13.407 1.00 47.25 86 GLY A CA 1
ATOM 691 C C . GLY A 1 86 ? 15.059 -35.394 -14.502 1.00 47.23 86 GLY A C 1
ATOM 692 O O . GLY A 1 86 ? 15.093 -34.160 -14.545 1.00 51.61 86 GLY A O 1
ATOM 693 N N . PHE A 1 87 ? 14.392 -36.128 -15.390 1.00 48.87 87 PHE A N 1
ATOM 694 C CA . PHE A 1 87 ? 13.652 -35.498 -16.487 1.00 51.03 87 PHE A CA 1
ATOM 695 C C . PHE A 1 87 ? 12.130 -35.509 -16.305 1.00 44.63 87 PHE A C 1
ATOM 696 O O . PHE A 1 87 ? 11.384 -35.226 -17.247 1.00 46.91 87 PHE A O 1
ATOM 704 N N . PHE A 1 88 ? 11.672 -35.829 -15.095 1.00 36.72 88 PHE A N 1
ATOM 705 C CA . PHE A 1 88 ? 10.256 -35.682 -14.768 1.00 31.79 88 PHE A CA 1
ATOM 706 C C . PHE A 1 88 ? 9.885 -34.209 -14.918 1.00 30.26 88 PHE A C 1
ATOM 707 O O . PHE A 1 88 ? 10.673 -33.330 -14.565 1.00 32.65 88 PHE A O 1
ATOM 715 N N . ASN A 1 89 ? 8.711 -33.931 -15.473 1.00 28.88 89 ASN A N 1
ATOM 716 C CA . ASN A 1 89 ? 8.264 -32.544 -15.589 1.00 31.37 89 ASN A CA 1
ATOM 717 C C . ASN A 1 89 ? 7.063 -32.219 -14.707 1.00 31.36 89 ASN A C 1
ATOM 718 O O . ASN A 1 89 ? 6.633 -31.068 -14.628 1.00 33.99 89 ASN A O 1
ATOM 723 N N . TYR A 1 90 ? 6.541 -33.238 -14.030 1.00 28.88 90 TYR A N 1
ATOM 724 C CA . TYR A 1 90 ? 5.454 -33.043 -13.082 1.00 31.10 90 TYR A CA 1
ATOM 725 C C . TYR A 1 90 ? 5.763 -33.677 -11.735 1.00 30.87 90 TYR A C 1
ATOM 726 O O . TYR A 1 90 ? 6.210 -34.824 -11.658 1.00 27.45 90 TYR A O 1
ATOM 735 N N . ALA A 1 91 ? 5.550 -32.899 -10.680 1.00 30.35 91 ALA A N 1
ATOM 736 C CA . ALA A 1 91 ? 5.618 -33.401 -9.319 1.00 30.33 91 ALA A CA 1
ATOM 737 C C . ALA A 1 91 ? 4.271 -33.143 -8.668 1.00 29.25 91 ALA A C 1
ATOM 738 O O . ALA A 1 91 ? 3.892 -31.997 -8.427 1.00 32.53 91 ALA A O 1
ATOM 740 N N . HIS A 1 92 ? 3.537 -34.220 -8.425 1.00 27.62 92 HIS A N 1
ATOM 741 C CA . HIS A 1 92 ? 2.253 -34.138 -7.758 1.00 27.54 92 HIS A CA 1
ATOM 742 C C . HIS A 1 92 ? 2.479 -34.430 -6.308 1.00 28.22 92 HIS A C 1
ATOM 743 O O . HIS A 1 92 ? 2.900 -35.533 -5.937 1.00 26.48 92 HIS A O 1
ATOM 750 N N . VAL A 1 93 ? 2.234 -33.425 -5.473 1.00 26.91 93 VAL A N 1
ATOM 751 C CA . VAL A 1 93 ? 2.574 -33.513 -4.058 1.00 28.42 93 VAL A CA 1
ATOM 752 C C . VAL A 1 93 ? 1.369 -33.224 -3.160 1.00 27.48 93 VAL A C 1
ATOM 753 O O . VAL A 1 93 ? 0.460 -32.478 -3.532 1.00 26.52 93 VAL A O 1
ATOM 757 N N . SER A 1 94 ? 1.362 -33.848 -1.988 1.00 26.35 94 SER A N 1
ATOM 758 C CA . SER A 1 94 ? 0.340 -33.588 -0.982 1.00 26.03 94 SER A CA 1
ATOM 759 C C . SER A 1 94 ? 0.921 -33.777 0.411 1.00 26.74 94 SER A C 1
ATOM 760 O O . SER A 1 94 ? 1.824 -34.594 0.612 1.00 24.15 94 SER A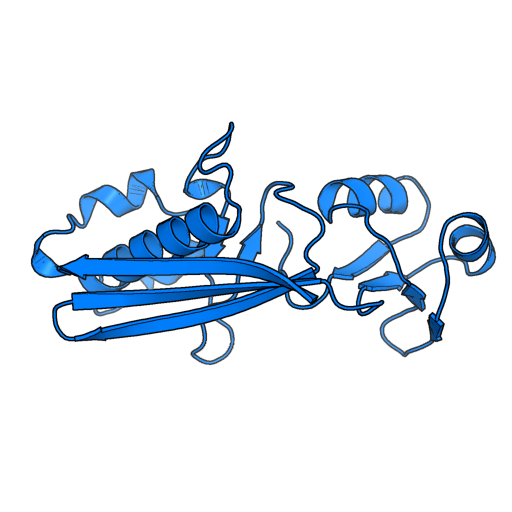 O 1
ATOM 763 N N . LEU A 1 95 ? 0.392 -33.011 1.360 1.00 27.77 95 LEU A N 1
ATOM 764 C CA . LEU A 1 95 ? 0.828 -33.057 2.747 1.00 28.29 95 LEU A CA 1
ATOM 765 C C . LEU A 1 95 ? -0.374 -32.947 3.677 1.00 27.82 95 LEU A C 1
ATOM 766 O O . LEU A 1 95 ? -1.269 -32.127 3.460 1.00 27.66 95 LEU A O 1
ATOM 771 N N . SER A 1 96 ? -0.381 -33.784 4.707 1.00 27.78 96 SER A N 1
ATOM 772 C CA . SER A 1 96 ? -1.382 -33.719 5.761 1.00 30.47 96 SER A CA 1
ATOM 773 C C . SER A 1 96 ? -0.693 -33.927 7.104 1.00 33.77 96 SER A C 1
ATOM 774 O O . SER A 1 96 ? 0.321 -34.622 7.182 1.00 30.45 96 SER A O 1
ATOM 777 N N . HIS A 1 97 ? -1.225 -33.311 8.155 1.00 36.00 97 HIS A N 1
ATOM 778 C CA . HIS A 1 97 ? -0.736 -33.579 9.510 1.00 38.83 97 HIS A CA 1
ATOM 779 C C . HIS A 1 97 ? -1.804 -33.516 10.559 1.00 41.14 97 HIS A C 1
ATOM 780 O O . HIS A 1 97 ? -2.629 -32.600 10.572 1.00 39.88 97 HIS A O 1
ATOM 787 N N . ASP A 1 98 ? -1.795 -34.526 11.425 1.00 40.93 98 ASP A N 1
ATOM 788 C CA . ASP A 1 98 ? -2.596 -34.560 12.645 1.00 44.75 98 ASP A CA 1
ATOM 789 C C . ASP A 1 98 ? -1.799 -35.355 13.683 1.00 44.15 98 ASP A C 1
ATOM 790 O O . ASP A 1 98 ? -1.926 -36.578 13.775 1.00 48.19 98 ASP A O 1
ATOM 795 N N . ARG A 1 99 ? -0.968 -34.642 14.444 1.00 42.18 99 ARG A N 1
ATOM 796 C CA . ARG A 1 99 ? 0.040 -35.232 15.349 1.00 45.29 99 ARG A CA 1
ATOM 797 C C . ARG A 1 99 ? 1.167 -35.922 14.579 1.00 43.27 99 ARG A C 1
ATOM 798 O O . ARG A 1 99 ? 2.343 -35.742 14.895 1.00 43.72 99 ARG A O 1
ATOM 806 N N . PHE A 1 100 ? 0.798 -36.718 13.579 1.00 42.90 100 PHE A N 1
ATOM 807 C CA . PHE A 1 100 ? 1.755 -37.282 12.637 1.00 39.05 100 PHE A CA 1
ATOM 808 C C . PHE A 1 100 ? 1.589 -36.582 11.295 1.00 37.21 100 PHE A C 1
ATOM 809 O O . PHE A 1 100 ? 0.467 -36.352 10.848 1.00 37.77 100 PHE A O 1
ATOM 817 N N . ALA A 1 101 ? 2.706 -36.229 10.668 1.00 35.27 101 ALA A N 1
ATOM 818 C CA . ALA A 1 101 ? 2.688 -35.653 9.329 1.00 33.55 101 ALA A CA 1
ATOM 819 C C . ALA A 1 101 ? 2.865 -36.761 8.296 1.00 33.02 101 ALA A C 1
ATOM 820 O O . ALA A 1 101 ? 3.697 -37.648 8.474 1.00 33.30 101 ALA A O 1
ATOM 822 N N . VAL A 1 102 ? 2.062 -36.724 7.235 1.00 31.72 102 VAL A N 1
ATOM 823 C CA . VAL A 1 102 ? 2.212 -37.664 6.117 1.00 30.53 102 VAL A CA 1
ATOM 824 C C . VAL A 1 102 ? 2.343 -36.887 4.807 1.00 30.47 102 VAL A C 1
ATOM 825 O O . VAL A 1 102 ? 1.481 -36.067 4.468 1.00 28.11 102 VAL A O 1
ATOM 829 N N . ALA A 1 103 ? 3.432 -37.144 4.087 1.00 27.21 103 ALA A N 1
ATOM 830 C CA . ALA A 1 103 ? 3.691 -36.481 2.812 1.00 26.51 103 ALA A CA 1
ATOM 831 C C . ALA A 1 103 ? 3.719 -37.480 1.664 1.00 26.04 103 ALA A C 1
ATOM 832 O O . ALA A 1 103 ? 4.214 -38.598 1.812 1.00 26.13 103 ALA A O 1
ATOM 834 N N . LEU A 1 104 ? 3.183 -37.053 0.526 1.00 25.75 104 LEU A N 1
ATOM 835 C CA . LEU A 1 104 ? 3.103 -37.865 -0.680 1.00 24.52 104 LEU A CA 1
ATOM 836 C C . LEU A 1 104 ? 3.723 -37.107 -1.855 1.00 24.05 104 LEU A C 1
ATOM 837 O O . LEU A 1 104 ? 3.409 -35.939 -2.078 1.00 25.06 104 LEU A O 1
ATOM 842 N N . VAL A 1 105 ? 4.611 -37.773 -2.590 1.00 22.30 105 VAL A N 1
ATOM 843 C CA . VAL A 1 105 ? 5.193 -37.211 -3.811 1.00 23.77 105 VAL A CA 1
ATOM 844 C C . VAL A 1 105 ? 5.063 -38.238 -4.937 1.00 25.03 105 VAL A C 1
ATOM 845 O O . VAL A 1 105 ? 5.483 -39.389 -4.791 1.00 24.70 105 VAL A O 1
ATOM 849 N N . VAL A 1 106 ? 4.446 -37.821 -6.041 1.00 24.80 106 VAL A N 1
ATOM 850 C CA . VAL A 1 106 ? 4.359 -38.650 -7.242 1.00 24.00 106 VAL A CA 1
ATOM 851 C C . VAL A 1 106 ? 5.012 -37.899 -8.400 1.00 25.29 106 VAL A C 1
ATOM 852 O O . VAL A 1 106 ? 4.574 -36.806 -8.773 1.00 24.71 106 VAL A O 1
ATOM 856 N N . LEU A 1 107 ? 6.074 -38.482 -8.948 1.00 24.87 107 LEU A N 1
ATOM 857 C CA . LEU A 1 107 ? 6.797 -37.869 -10.058 1.00 26.21 107 LEU A CA 1
ATOM 858 C C . LEU A 1 107 ? 6.321 -38.449 -11.387 1.00 26.74 107 LEU A C 1
ATOM 859 O O . LEU A 1 107 ? 6.198 -39.667 -11.540 1.00 25.32 107 LEU A O 1
ATOM 864 N N . GLU A 1 108 ? 6.045 -37.563 -12.337 1.00 26.66 108 GLU A N 1
ATOM 865 C CA . GLU A 1 108 ? 5.452 -37.942 -13.617 1.00 27.72 108 GLU A CA 1
ATOM 866 C C . GLU A 1 108 ? 6.215 -37.302 -14.775 1.00 28.93 108 GLU A C 1
ATOM 867 O O . GLU A 1 108 ? 6.649 -36.151 -14.686 1.00 25.82 108 GLU A O 1
ATOM 873 N N . LYS A 1 109 ? 6.387 -38.066 -15.850 1.00 28.58 109 LYS A N 1
ATOM 874 C CA . LYS A 1 109 ? 6.876 -37.518 -17.109 1.00 30.44 109 LYS A CA 1
ATOM 875 C C . LYS A 1 109 ? 5.728 -37.503 -18.113 1.00 30.91 109 LYS A C 1
ATOM 876 O O . LYS A 1 109 ? 5.258 -38.555 -18.556 1.00 32.17 109 LYS A O 1
ATOM 882 N N . ARG A 1 110 ? 5.264 -36.302 -18.442 1.00 30.23 110 ARG A N 1
ATOM 883 C CA . ARG A 1 110 ? 4.253 -36.128 -19.475 1.00 34.35 110 ARG A CA 1
ATOM 884 C C . ARG A 1 110 ? 4.927 -35.764 -20.785 1.00 36.61 110 ARG A C 1
ATOM 885 O O . ARG A 1 110 ? 5.925 -35.039 -20.796 1.00 33.69 110 ARG A O 1
ATOM 893 N N . LYS A 1 111 ? 4.375 -36.274 -21.882 1.00 40.89 111 LYS A N 1
ATOM 894 C CA . LYS A 1 111 ? 4.762 -35.845 -23.221 1.00 43.79 111 LYS A CA 1
ATOM 895 C C . LYS A 1 111 ? 4.472 -34.350 -23.334 1.00 40.91 111 LYS A C 1
ATOM 896 O O . LYS A 1 111 ? 3.363 -33.906 -23.029 1.00 42.30 111 LYS A O 1
ATOM 902 N N . GLY A 1 112 ? 5.480 -33.581 -23.739 1.00 38.79 112 GLY A N 1
ATOM 903 C CA . GLY A 1 112 ? 5.339 -32.137 -23.906 1.00 41.42 112 GLY A CA 1
ATOM 904 C C . GLY A 1 112 ? 5.243 -31.388 -22.592 1.00 43.72 112 GLY A C 1
ATOM 905 O O . GLY A 1 112 ? 5.932 -31.729 -21.624 1.00 4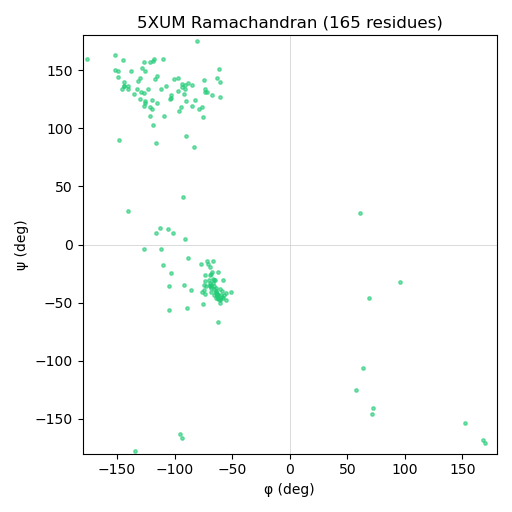3.02 112 GLY A O 1
ATOM 906 N N . ASP A 1 113 ? 4.381 -30.368 -22.568 1.00 43.80 113 ASP A N 1
ATOM 907 C CA . ASP A 1 113 ? 4.152 -29.519 -21.385 1.00 45.72 113 ASP A CA 1
ATOM 908 C C . ASP A 1 113 ? 5.400 -28.768 -20.917 1.00 45.75 113 ASP A C 1
ATOM 909 O O . ASP A 1 113 ? 5.538 -28.433 -19.737 1.00 44.44 113 ASP A O 1
ATOM 914 N N . ILE A 1 114 ? 6.301 -28.510 -21.859 1.00 43.46 114 ILE A N 1
ATOM 915 C CA . ILE A 1 114 ? 7.477 -27.687 -21.625 1.00 42.72 114 ILE A CA 1
ATOM 916 C C . ILE A 1 114 ? 7.382 -26.498 -22.581 1.00 42.29 114 ILE A C 1
ATOM 917 O O . ILE A 1 114 ? 7.387 -26.674 -23.800 1.00 43.06 114 ILE A O 1
ATOM 922 N N . ILE A 1 115 ? 7.265 -25.297 -22.019 1.00 43.47 115 ILE A N 1
ATOM 923 C CA . ILE A 1 115 ? 7.039 -24.087 -22.810 1.00 44.52 115 ILE A CA 1
ATOM 924 C C . ILE A 1 115 ? 8.325 -23.275 -22.936 1.00 43.45 115 ILE A C 1
ATOM 925 O O . ILE A 1 115 ? 8.965 -22.949 -21.934 1.00 45.89 115 ILE A O 1
ATOM 930 N N . VAL A 1 116 ? 8.691 -22.966 -24.180 1.00 44.52 116 VAL A N 1
ATOM 931 C CA . VAL A 1 116 ? 9.924 -22.246 -24.499 1.00 49.39 116 VAL A CA 1
ATOM 932 C C . VAL A 1 116 ? 9.638 -21.109 -25.484 1.00 52.57 116 VAL A C 1
ATOM 933 O O . VAL A 1 116 ? 8.933 -21.301 -26.477 1.00 51.71 116 VAL A O 1
ATOM 937 N N . GLU A 1 117 ? 10.186 -19.929 -25.201 1.00 54.84 117 GLU A N 1
ATOM 938 C CA . GLU A 1 117 ? 10.067 -18.783 -26.102 1.00 60.70 117 GLU A CA 1
ATOM 939 C C . GLU A 1 117 ? 11.367 -18.566 -26.875 1.00 62.76 117 GLU A C 1
ATOM 940 O O . GLU A 1 117 ? 12.446 -18.496 -26.281 1.00 61.94 117 GLU A O 1
ATOM 946 N N . GLY A 1 118 ? 11.254 -18.467 -28.199 1.00 65.59 118 GLY A N 1
ATOM 947 C CA . GLY A 1 118 ? 12.412 -18.235 -29.065 1.00 68.35 118 GLY A CA 1
ATOM 948 C C . GLY A 1 118 ? 12.138 -18.432 -30.546 1.00 68.57 118 GLY A C 1
ATOM 949 O O . GLY A 1 118 ? 10.983 -18.553 -30.963 1.00 68.36 118 GLY A O 1
ATOM 950 N N . ASP A 1 119 ? 13.210 -18.463 -31.336 1.00 70.67 119 ASP A N 1
ATOM 951 C CA . ASP A 1 119 ? 13.122 -18.635 -32.788 1.00 70.47 119 ASP A CA 1
ATOM 952 C C . ASP A 1 119 ? 12.630 -20.032 -33.158 1.00 68.94 119 ASP A C 1
ATOM 953 O O . ASP A 1 119 ? 13.169 -21.035 -32.684 1.00 65.06 119 ASP A O 1
ATOM 958 N N . GLU A 1 120 ? 11.608 -20.078 -34.013 1.00 66.62 120 GLU A N 1
ATOM 959 C CA . GLU A 1 120 ? 10.978 -21.328 -34.443 1.00 66.74 120 GLU A CA 1
ATOM 960 C C . GLU A 1 120 ? 11.972 -22.292 -35.095 1.00 68.06 120 GLU A C 1
ATOM 961 O O . GLU A 1 120 ? 11.983 -23.485 -34.780 1.00 69.37 120 GLU A O 1
ATOM 967 N N . SER A 1 121 ? 12.804 -21.762 -35.991 1.00 65.30 121 SER A N 1
ATOM 968 C CA . SER A 1 121 ? 13.802 -22.550 -36.712 1.00 65.01 121 SER A CA 1
ATOM 969 C C . SER A 1 121 ? 14.861 -23.145 -35.780 1.00 59.79 121 SER A C 1
ATOM 970 O O . SER A 1 121 ? 15.245 -24.305 -35.938 1.00 63.10 121 SER A O 1
ATOM 973 N N . PHE A 1 122 ? 15.320 -22.347 -34.816 1.00 54.38 122 PHE A N 1
ATOM 974 C CA . PHE A 1 122 ? 16.276 -22.794 -33.799 1.00 54.91 122 PHE A CA 1
ATOM 975 C C . PHE A 1 122 ? 15.750 -24.005 -33.027 1.00 56.68 122 PHE A C 1
ATOM 976 O O . PHE A 1 122 ? 16.489 -24.962 -32.782 1.00 53.16 122 PHE A O 1
ATOM 984 N N . LEU A 1 123 ? 14.473 -23.951 -32.652 1.00 56.52 123 LEU A N 1
ATOM 985 C CA . LEU A 1 123 ? 13.856 -24.989 -31.827 1.00 52.39 123 LEU A CA 1
ATOM 986 C C . LEU A 1 123 ? 13.567 -26.274 -32.598 1.00 53.97 123 LEU A C 1
ATOM 987 O O . LEU A 1 123 ? 13.758 -27.366 -32.063 1.00 53.43 123 LEU A O 1
ATOM 992 N N . ARG A 1 124 ? 13.121 -26.139 -33.848 1.00 56.84 124 ARG A N 1
ATOM 993 C CA . ARG A 1 124 ? 12.766 -27.295 -34.684 1.00 56.53 124 ARG A CA 1
ATOM 994 C C . ARG A 1 124 ? 13.967 -28.149 -35.093 1.00 57.87 124 ARG A C 1
ATOM 995 O O . ARG A 1 124 ? 13.817 -29.339 -35.376 1.00 60.67 124 ARG A O 1
ATOM 1003 N N . LYS A 1 125 ? 15.149 -27.534 -35.125 1.00 58.34 125 LYS A N 1
ATOM 1004 C CA . LYS A 1 125 ? 16.399 -28.246 -35.391 1.00 59.18 125 LYS A CA 1
ATOM 1005 C C . LYS A 1 125 ? 16.759 -29.174 -34.235 1.00 58.83 125 LYS A C 1
ATOM 1006 O O . LYS A 1 125 ? 17.340 -30.241 -34.442 1.00 60.48 125 LYS A O 1
ATOM 1012 N N . ARG A 1 126 ? 16.406 -28.755 -33.022 1.00 54.36 126 ARG A N 1
ATOM 1013 C CA . ARG A 1 126 ? 16.839 -29.435 -31.805 1.00 53.09 126 ARG A CA 1
ATOM 1014 C C . ARG A 1 126 ? 15.738 -30.261 -31.141 1.00 52.57 126 ARG A C 1
ATOM 1015 O O . ARG A 1 126 ? 16.009 -31.335 -30.601 1.00 54.29 126 ARG A O 1
ATOM 1023 N N . PHE A 1 127 ? 14.504 -29.766 -31.193 1.00 49.79 127 PHE A N 1
ATOM 1024 C CA . PHE A 1 127 ? 13.391 -30.392 -30.479 1.00 48.40 127 PHE A CA 1
ATOM 1025 C C . PHE A 1 127 ? 12.195 -30.702 -31.364 1.00 51.33 127 PHE A C 1
ATOM 1026 O O . PHE A 1 127 ? 12.003 -30.092 -32.417 1.00 51.65 127 PHE A O 1
ATOM 1034 N N . GLU A 1 128 ? 11.396 -31.664 -30.910 1.00 52.95 128 GLU A N 1
ATOM 1035 C CA . GLU A 1 128 ? 10.081 -31.930 -31.466 1.00 53.39 128 GLU A CA 1
ATOM 1036 C C . GLU A 1 128 ? 9.136 -30.838 -30.965 1.00 54.20 128 GLU A C 1
ATOM 1037 O O . GLU A 1 128 ? 8.812 -30.783 -29.778 1.00 56.06 128 GLU A O 1
ATOM 1043 N N . VAL A 1 129 ? 8.726 -29.956 -31.874 1.00 56.87 129 VAL A N 1
ATOM 1044 C CA . VAL A 1 129 ? 7.828 -28.845 -31.549 1.00 57.00 129 VAL A CA 1
ATOM 1045 C C . VAL A 1 129 ? 6.378 -29.275 -31.771 1.00 60.33 129 VAL A C 1
ATOM 1046 O O . VAL A 1 129 ? 6.037 -29.805 -32.829 1.00 64.15 129 VAL A O 1
ATOM 1050 N N . LEU A 1 130 ? 5.534 -29.042 -30.768 1.00 62.24 130 LEU A N 1
ATOM 1051 C CA . LEU A 1 130 ? 4.163 -29.561 -30.768 1.00 64.31 130 LEU A CA 1
ATOM 1052 C C . LEU A 1 130 ? 3.094 -28.508 -31.062 1.00 67.50 130 LEU A C 1
ATOM 1053 O O . LEU A 1 130 ? 2.301 -28.672 -31.991 1.00 80.49 130 LEU A O 1
ATOM 1058 N N . GLU A 1 131 ? 3.072 -27.439 -30.267 1.00 64.46 131 GLU A N 1
ATOM 1059 C CA . GLU A 1 131 ? 2.047 -26.398 -30.381 1.00 68.53 131 GLU A CA 1
ATOM 1060 C C . GLU A 1 131 ? 2.583 -25.002 -30.079 1.00 67.79 131 GLU A C 1
ATOM 1061 O O . GLU A 1 131 ? 3.608 -24.848 -29.411 1.00 68.73 131 GLU A O 1
ATOM 1067 N N . ARG A 1 132 ? 1.871 -23.994 -30.577 1.00 69.76 132 ARG A N 1
ATOM 1068 C CA . ARG A 1 132 ? 2.169 -22.595 -30.290 1.00 72.29 132 ARG A CA 1
ATOM 1069 C C . ARG A 1 132 ? 1.060 -21.996 -29.427 1.00 71.13 132 ARG A C 1
ATOM 1070 O O . ARG A 1 132 ? -0.126 -22.192 -29.700 1.00 75.05 132 ARG A O 1
ATOM 1078 N N . SER A 1 133 ? 1.458 -21.274 -28.384 1.00 69.45 133 SER A N 1
ATOM 1079 C CA . SER A 1 133 ? 0.520 -20.579 -27.508 1.00 75.45 133 SER A CA 1
ATOM 1080 C C . SER A 1 133 ? 1.006 -19.158 -27.226 1.00 78.24 133 SER A C 1
ATOM 1081 O O . SER A 1 133 ? 2.038 -18.732 -27.750 1.00 81.87 133 SER A O 1
ATOM 1084 N N . VAL A 1 134 ? 0.258 -18.430 -26.399 1.00 82.26 134 VAL A N 1
ATOM 1085 C CA . VAL A 1 134 ? 0.615 -17.063 -26.013 1.00 83.65 134 VAL A CA 1
ATOM 1086 C C . VAL A 1 134 ? 1.889 -17.053 -25.159 1.00 82.96 134 VAL A C 1
ATOM 1087 O O . VAL A 1 134 ? 2.693 -16.119 -25.242 1.00 83.02 134 VAL A O 1
ATOM 1091 N N . GLU A 1 135 ? 2.070 -18.100 -24.356 1.00 81.96 135 GLU A N 1
ATOM 1092 C CA . GLU A 1 135 ? 3.250 -18.235 -23.497 1.00 80.49 135 GLU A CA 1
ATOM 1093 C C . GLU A 1 135 ? 4.515 -18.587 -24.285 1.00 69.82 135 GLU A C 1
ATOM 1094 O O . GLU A 1 135 ? 5.619 -18.200 -23.895 1.00 71.19 135 GLU A O 1
ATOM 1100 N N . GLY A 1 136 ? 4.348 -19.323 -25.383 1.00 66.26 136 GLY A N 1
ATOM 1101 C CA . GLY A 1 136 ? 5.468 -19.694 -26.251 1.00 62.27 136 GLY A CA 1
ATOM 1102 C C . GLY A 1 136 ? 5.256 -20.988 -27.015 1.00 58.92 136 GLY A C 1
ATOM 1103 O O . GLY A 1 136 ? 4.119 -21.383 -27.288 1.00 60.62 136 GLY A O 1
ATOM 1104 N N . TRP A 1 137 ? 6.361 -21.644 -27.365 1.00 51.92 137 TRP A N 1
ATOM 1105 C CA . TRP A 1 137 ? 6.327 -22.925 -28.067 1.00 52.95 137 TRP A CA 1
ATOM 1106 C C . TRP A 1 137 ? 6.319 -24.075 -27.099 1.00 50.89 137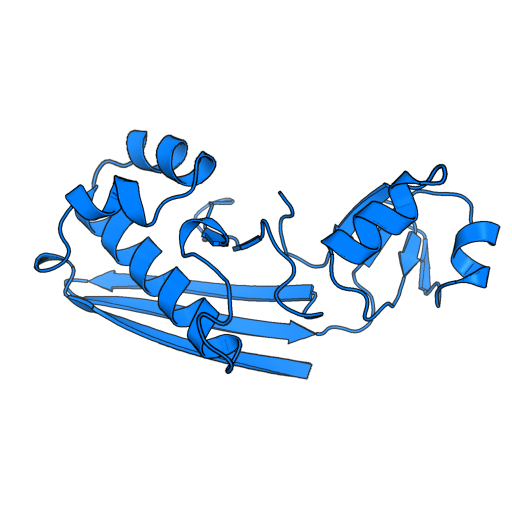 TRP A C 1
ATOM 1107 O O . TRP A 1 137 ? 7.099 -24.095 -26.141 1.00 46.91 137 TRP A O 1
ATOM 1118 N N . GLU A 1 138 ? 5.435 -25.042 -27.338 1.00 47.21 138 GLU A N 1
ATOM 1119 C CA . GLU A 1 138 ? 5.421 -26.278 -26.561 1.00 49.98 138 GLU A CA 1
ATOM 1120 C C . GLU A 1 138 ? 6.316 -27.308 -27.240 1.00 50.34 138 GLU A C 1
ATOM 1121 O O . GLU A 1 138 ? 6.125 -27.631 -28.415 1.00 53.09 138 GLU A O 1
ATOM 1127 N N . ILE A 1 139 ? 7.300 -27.807 -26.498 1.00 47.06 139 ILE A N 1
ATOM 1128 C CA . ILE A 1 139 ? 8.245 -28.792 -27.022 1.00 45.51 139 ILE A CA 1
ATOM 1129 C C . ILE A 1 139 ? 8.225 -30.079 -26.200 1.00 45.20 139 ILE A C 1
ATOM 1130 O O . ILE A 1 139 ? 7.816 -30.078 -25.034 1.00 44.45 139 ILE A O 1
ATOM 1135 N N . GLU A 1 140 ? 8.647 -31.175 -26.823 1.00 42.78 140 GLU A N 1
ATOM 1136 C CA . GLU A 1 140 ? 8.942 -32.401 -26.098 1.00 45.77 140 GLU A CA 1
ATOM 1137 C C . GLU A 1 140 ? 10.453 -32.549 -25.983 1.00 47.78 140 GLU A C 1
ATOM 1138 O O . GLU A 1 140 ? 11.169 -32.493 -26.984 1.00 50.88 140 GLU A O 1
ATOM 1144 N N . THR A 1 141 ? 10.929 -32.710 -24.752 1.00 43.47 141 THR A N 1
ATOM 1145 C CA . THR A 1 141 ? 12.342 -32.972 -24.490 1.00 43.54 141 THR A CA 1
ATOM 1146 C C . THR A 1 141 ? 12.523 -33.779 -23.204 1.00 43.62 141 THR A C 1
ATOM 1147 O O . THR A 1 141 ? 11.714 -33.679 -22.275 1.00 42.82 141 THR A O 1
ATOM 1151 N N . SER A 1 142 ? 13.582 -34.585 -23.172 1.00 44.10 142 SER A N 1
ATOM 1152 C CA . SER A 1 142 ? 13.950 -35.346 -21.983 1.00 45.78 142 SER A CA 1
ATOM 1153 C C . SER A 1 142 ? 15.112 -34.678 -21.248 1.00 45.13 142 SER A C 1
ATOM 1154 O O . SER A 1 142 ? 15.691 -35.261 -20.332 1.00 51.15 142 SER A O 1
ATOM 1157 N N . LEU A 1 143 ? 15.451 -33.457 -21.655 1.00 41.30 143 LEU A N 1
ATOM 1158 C CA . LEU A 1 143 ? 16.501 -32.696 -20.988 1.00 42.38 143 LEU A CA 1
ATOM 1159 C C . LEU A 1 143 ? 16.012 -32.181 -19.637 1.00 42.05 143 LEU A C 1
ATOM 1160 O O . LEU A 1 143 ? 14.914 -31.626 -19.549 1.00 40.14 143 LEU A O 1
ATOM 1165 N N . PRO A 1 144 ? 16.821 -32.382 -18.577 1.00 43.19 144 PRO A N 1
ATOM 1166 C CA . PRO A 1 144 ? 16.523 -31.845 -17.248 1.00 43.28 144 PRO A CA 1
ATOM 1167 C C . PRO A 1 144 ? 16.470 -30.310 -17.281 1.00 43.33 144 PRO A C 1
ATOM 1168 O O . PRO A 1 144 ? 17.142 -29.698 -18.119 1.00 46.42 144 PRO A O 1
ATOM 1172 N N . PRO A 1 145 ? 15.673 -29.693 -16.383 1.00 43.05 145 PRO A N 1
ATOM 1173 C CA . PRO A 1 145 ? 15.346 -28.260 -16.467 1.00 43.82 145 PRO A CA 1
ATOM 1174 C C . PRO A 1 145 ? 16.541 -27.301 -16.517 1.00 45.33 145 PRO A C 1
ATOM 1175 O O . PRO A 1 145 ? 16.514 -26.345 -17.293 1.00 48.27 145 PRO A O 1
ATOM 1179 N N . PHE A 1 146 ? 17.568 -27.547 -15.708 1.00 44.09 146 PHE A N 1
ATOM 1180 C CA . PHE A 1 146 ? 18.741 -26.668 -15.684 1.00 49.08 146 PHE A CA 1
ATOM 1181 C C . PHE A 1 146 ? 19.635 -26.855 -16.907 1.00 48.88 146 PHE A C 1
ATOM 1182 O O . PHE A 1 146 ? 20.226 -25.891 -17.396 1.00 48.76 146 PHE A O 1
ATOM 1190 N N . THR A 1 147 ? 19.725 -28.092 -17.391 1.00 50.80 147 THR A N 1
ATOM 1191 C CA . THR A 1 147 ? 20.430 -28.393 -18.635 1.00 49.08 147 THR A CA 1
ATOM 1192 C C . THR A 1 147 ? 19.744 -27.679 -19.800 1.00 50.66 147 THR A C 1
ATOM 1193 O O . THR A 1 147 ? 20.408 -27.039 -20.621 1.00 53.87 147 THR A O 1
ATOM 1197 N N . LEU A 1 148 ? 18.417 -27.779 -19.854 1.00 49.23 148 LEU A N 1
ATOM 1198 C CA . LEU A 1 148 ? 17.624 -27.103 -20.878 1.00 50.59 148 LEU A CA 1
ATOM 1199 C C . LEU A 1 148 ? 17.742 -25.581 -20.772 1.00 53.82 148 LEU A C 1
ATOM 1200 O O . LEU A 1 148 ? 17.919 -24.900 -21.783 1.00 55.80 148 LEU A O 1
ATOM 1205 N N . LYS A 1 149 ? 17.656 -25.066 -19.546 1.00 54.29 149 LYS A N 1
ATOM 1206 C CA . LYS A 1 149 ? 17.732 -23.627 -19.272 1.00 58.64 149 LYS A CA 1
ATOM 1207 C C . LYS A 1 149 ? 19.056 -23.016 -19.743 1.00 59.98 149 LYS A C 1
ATOM 1208 O O . LYS A 1 149 ? 19.071 -21.935 -20.337 1.00 62.03 149 LYS A O 1
ATOM 1214 N N . LYS A 1 150 ? 20.154 -23.722 -19.480 1.00 60.02 150 LYS A N 1
ATOM 1215 C CA . LYS A 1 150 ? 21.496 -23.282 -19.856 1.00 64.53 150 LYS A CA 1
ATOM 1216 C C . LYS A 1 150 ? 21.696 -23.309 -21.375 1.00 67.11 150 LYS A C 1
ATOM 1217 O O . LYS A 1 150 ? 22.385 -22.449 -21.932 1.00 72.73 150 LYS A O 1
ATOM 1223 N N . LEU A 1 151 ? 21.091 -24.296 -22.031 1.00 65.20 151 LEU A N 1
ATOM 1224 C CA . LEU A 1 151 ? 21.168 -24.436 -23.484 1.00 65.35 151 LEU A CA 1
ATOM 1225 C C . LEU A 1 151 ? 20.417 -23.309 -24.196 1.00 66.23 151 LEU A C 1
ATOM 1226 O O . LEU A 1 151 ? 20.892 -22.782 -25.201 1.00 69.09 151 LEU A O 1
ATOM 1231 N N . LEU A 1 152 ? 19.252 -22.945 -23.664 1.00 63.10 152 LEU A N 1
ATOM 1232 C CA . LEU A 1 152 ? 18.392 -21.938 -24.287 1.00 69.93 152 LEU A CA 1
ATOM 1233 C C . LEU A 1 152 ? 18.890 -20.509 -24.074 1.00 72.54 152 LEU A C 1
ATOM 1234 O O . LEU A 1 152 ? 18.835 -19.689 -24.993 1.00 74.42 152 LEU A O 1
ATOM 1239 N N . GLU A 1 153 ? 19.371 -20.220 -22.866 1.00 77.92 153 GLU A N 1
ATOM 1240 C CA . GLU A 1 153 ? 19.862 -18.883 -22.512 1.00 77.39 153 GLU A CA 1
ATOM 1241 C C . GLU A 1 153 ? 21.165 -18.517 -23.228 1.00 78.01 153 GLU A C 1
ATOM 1242 O O . GLU A 1 153 ? 21.515 -17.338 -23.320 1.00 81.76 153 GLU A O 1
ATOM 1248 N N . SER A 1 154 ? 21.870 -19.532 -23.729 1.00 74.65 154 SER A N 1
ATOM 1249 C CA . SER A 1 154 ? 23.062 -19.336 -24.557 1.00 71.67 154 SER A CA 1
ATOM 1250 C C . SER A 1 154 ? 22.697 -18.672 -25.883 1.00 69.35 154 SER A C 1
ATOM 1251 O O . SER A 1 154 ? 23.467 -17.874 -26.420 1.00 71.73 154 SER A O 1
ATOM 1254 N N . SER A 1 155 ? 21.523 -19.022 -26.403 1.00 65.74 155 SER A N 1
ATOM 1255 C CA . SER A 1 155 ? 20.949 -18.378 -27.578 1.00 62.47 155 SER A CA 1
ATOM 1256 C C . SER A 1 155 ? 19.978 -17.280 -27.136 1.00 63.49 155 SER A C 1
ATOM 1257 O O . SER A 1 155 ? 20.015 -16.836 -25.985 1.00 68.96 155 SER A O 1
ATOM 1260 N N . GLY A 1 156 ? 19.115 -16.845 -28.050 1.00 62.28 156 GLY A N 1
ATOM 1261 C CA . GLY A 1 156 ? 18.073 -15.873 -27.732 1.00 70.21 156 GLY A CA 1
ATOM 1262 C C . GLY A 1 156 ? 16.772 -16.546 -27.336 1.00 71.39 156 GLY A C 1
ATOM 1263 O O . GLY A 1 156 ? 15.693 -16.104 -27.733 1.00 75.00 156 GLY A O 1
ATOM 1264 N N . CYS A 1 157 ? 16.881 -17.615 -26.549 1.00 69.98 157 CYS A N 1
ATOM 1265 C CA . CYS A 1 157 ? 15.725 -18.405 -26.127 1.00 68.12 157 CYS A CA 1
ATOM 1266 C 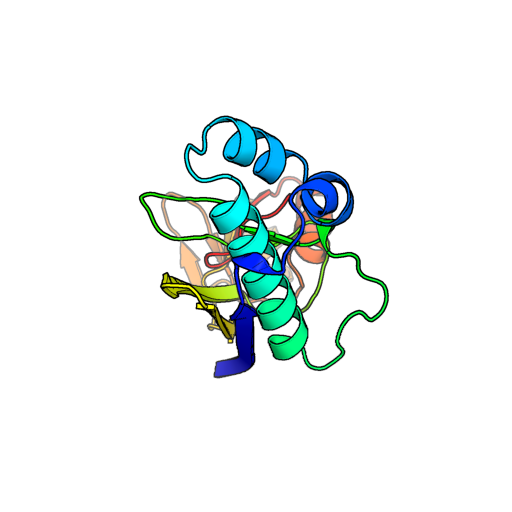C . CYS A 1 157 ? 15.539 -18.409 -24.610 1.00 64.97 157 CYS A C 1
ATOM 1267 O O . CYS A 1 157 ? 16.488 -18.178 -23.855 1.00 66.34 157 CYS A O 1
ATOM 1270 N N . ARG A 1 158 ? 14.311 -18.685 -24.177 1.00 59.07 158 ARG A N 1
ATOM 1271 C CA . ARG A 1 158 ? 13.960 -18.642 -22.762 1.00 59.72 158 ARG A CA 1
ATOM 1272 C C . ARG A 1 158 ? 13.014 -19.785 -22.387 1.00 55.07 158 ARG A C 1
ATOM 1273 O O . ARG A 1 158 ? 12.041 -20.055 -23.098 1.00 52.28 158 ARG A O 1
ATOM 1281 N N . LEU A 1 159 ? 13.313 -20.456 -21.277 1.00 53.30 159 LEU A N 1
ATOM 1282 C CA . LEU A 1 159 ? 12.407 -21.457 -20.711 1.00 49.40 159 LEU A CA 1
ATOM 1283 C C . LEU A 1 159 ? 11.291 -20.751 -19.944 1.00 47.55 159 LEU A C 1
ATOM 1284 O O . LEU A 1 159 ? 11.549 -20.060 -18.958 1.00 51.16 159 LEU A O 1
ATOM 1289 N N . VAL A 1 160 ? 10.057 -20.925 -20.410 1.00 47.78 160 VAL A N 1
ATOM 1290 C CA . VAL A 1 160 ? 8.896 -20.267 -19.809 1.00 47.03 160 VAL A CA 1
ATOM 1291 C C . VAL A 1 160 ? 8.303 -21.125 -18.692 1.00 47.70 160 VAL A C 1
ATOM 1292 O O . VAL A 1 160 ? 8.150 -20.660 -17.561 1.00 48.86 160 VAL A O 1
ATOM 1296 N N . ARG A 1 161 ? 7.979 -22.376 -19.013 1.00 46.11 161 ARG A N 1
ATOM 1297 C CA . ARG A 1 161 ? 7.411 -23.304 -18.040 1.00 44.73 161 ARG A CA 1
ATOM 1298 C C . ARG A 1 161 ? 7.925 -24.719 -18.277 1.00 42.23 161 ARG A C 1
ATOM 1299 O O . ARG A 1 161 ? 8.007 -25.176 -19.416 1.00 43.63 161 ARG A O 1
ATOM 1307 N N . TYR A 1 162 ? 8.278 -25.398 -17.191 1.00 41.30 162 TYR A N 1
ATOM 1308 C CA . TYR A 1 162 ? 8.684 -26.796 -17.234 1.00 37.76 162 TYR A CA 1
ATOM 1309 C C . TYR A 1 162 ? 7.669 -27.623 -16.442 1.00 35.82 162 TYR A C 1
ATOM 1310 O O . TYR A 1 162 ? 7.846 -27.852 -15.244 1.00 35.46 162 TYR A O 1
ATOM 1319 N N . GLY A 1 163 ? 6.603 -28.054 -17.114 1.00 33.71 163 GLY A N 1
ATOM 1320 C CA . GLY A 1 163 ? 5.512 -28.782 -16.460 1.00 34.07 163 GLY A CA 1
ATOM 1321 C C . GLY A 1 163 ? 4.901 -27.972 -15.328 1.00 34.90 163 GLY A C 1
ATOM 1322 O O . GLY A 1 163 ? 4.489 -26.836 -15.540 1.00 35.36 163 GLY A O 1
ATOM 1323 N N . ASN A 1 164 ? 4.853 -28.551 -14.127 1.00 35.10 164 ASN A N 1
ATOM 1324 C CA . ASN A 1 164 ? 4.411 -27.816 -12.931 1.00 34.28 164 ASN A CA 1
ATOM 1325 C C . ASN A 1 164 ? 5.544 -27.594 -11.916 1.00 34.56 164 ASN A C 1
ATOM 1326 O O . ASN A 1 164 ? 5.301 -27.233 -10.761 1.00 38.67 164 ASN A O 1
ATOM 1331 N N . ILE A 1 165 ? 6.778 -27.814 -12.367 1.00 34.45 165 ILE A N 1
ATOM 1332 C CA . ILE A 1 165 ? 7.975 -27.652 -11.544 1.00 37.26 165 ILE A CA 1
ATOM 1333 C C . ILE A 1 165 ? 8.417 -26.192 -11.551 1.00 39.51 165 ILE A C 1
ATOM 1334 O O . ILE A 1 165 ? 8.413 -25.547 -12.600 1.00 41.15 165 ILE A O 1
ATOM 1339 N N . LEU A 1 166 ? 8.796 -25.677 -10.384 1.00 39.97 166 LEU A N 1
ATOM 1340 C CA . LEU A 1 166 ? 9.433 -24.361 -10.298 1.00 44.14 166 LEU A CA 1
ATOM 1341 C C . LEU A 1 166 ? 10.949 -24.522 -10.316 1.00 46.02 166 LEU A C 1
ATOM 1342 O O . LEU A 1 166 ? 11.492 -25.424 -9.676 1.00 44.50 166 LEU A O 1
ATOM 1347 N N . ILE A 1 167 ? 11.626 -23.647 -11.053 1.00 52.59 167 ILE A N 1
ATOM 1348 C CA . ILE A 1 167 ? 13.077 -23.736 -11.241 1.00 57.24 167 ILE A CA 1
ATOM 1349 C C . ILE A 1 167 ? 13.787 -22.536 -10.618 1.00 63.17 167 ILE A C 1
ATOM 1350 O O . ILE A 1 167 ? 13.511 -21.388 -10.974 1.00 67.42 167 ILE A O 1
ATOM 1355 N N . GLY A 1 168 ? 14.694 -22.815 -9.685 1.00 64.48 168 GLY A N 1
ATOM 1356 C CA . GLY A 1 168 ? 15.489 -21.779 -9.029 1.00 73.40 168 GLY A CA 1
ATOM 1357 C C . GLY A 1 168 ? 14.683 -20.943 -8.054 1.00 76.30 168 GLY A C 1
ATOM 1358 O O . GLY A 1 168 ? 14.929 -19.746 -7.898 1.00 85.49 168 GLY A O 1
#

Solvent-accessible surface area: 9208 Å² total; per-residue (Å²): 140,120,64,14,88,4,102,17,98,27,39,14,124,175,14,50,78,170,88,10,138,195,10,2,7,122,32,0,75,162,37,15,133,112,74,180,141,84,110,23,10,0,0,0,4,49,0,0,0,53,0,0,5,107,4,34,66,109,24,96,120,60,34,49,25,50,22,0,3,0,38,52,60,163,59,135,15,28,3,6,3,73,76,44,29,24,79,10,0,18,6,71,12,56,40,75,66,124,165,87,0,61,0,76,0,33,0,38,16,89,142,0,31,0,11,0,60,20,88,76,61,32,0,125,161,125,22,97,24,65,120,120,48,145,105,0,33,40,0,38,10,67,55,35,7,57,63,0,71,160,69,0,100,100,49,74,9,140,18,49,95,1,1,57,8,75,46,65

Organism: Thermotoga maritima (strain ATCC 43589 / DSM 3109 / JCM 10099 / NBRC 100826 / MSB8) (NCBI:txid243274)